Protein AF-A0A4Y1RVA6-F1 (afdb_monomer)

Structure (mmCIF, N/CA/C/O backbone):
data_AF-A0A4Y1RVA6-F1
#
_entry.id   AF-A0A4Y1RVA6-F1
#
loop_
_atom_site.group_PDB
_atom_site.id
_atom_site.type_symbol
_atom_site.label_atom_id
_atom_site.label_alt_id
_atom_site.label_comp_id
_atom_site.label_asym_id
_atom_site.label_entity_id
_atom_site.label_seq_id
_atom_site.pdbx_PDB_ins_code
_atom_site.Cartn_x
_atom_site.Cartn_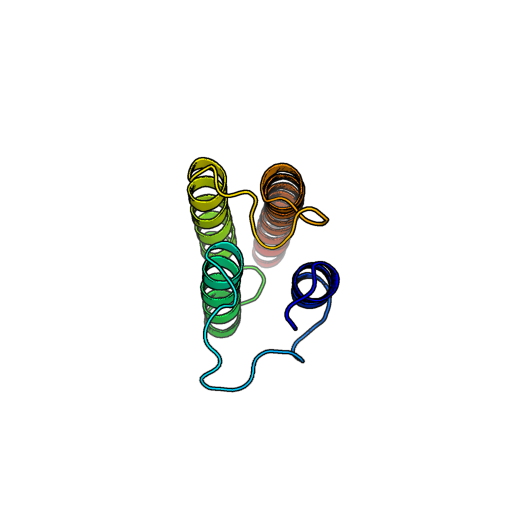y
_atom_site.Cartn_z
_atom_site.occupancy
_atom_site.B_iso_or_equiv
_atom_site.auth_seq_id
_atom_site.auth_comp_id
_atom_site.auth_asym_id
_atom_site.auth_atom_id
_atom_site.pdbx_PDB_model_num
ATOM 1 N N . MET A 1 1 ? -10.726 -16.442 6.979 1.00 33.88 1 MET A N 1
ATOM 2 C CA . MET A 1 1 ? -10.895 -15.220 7.791 1.00 33.88 1 MET A CA 1
ATOM 3 C C . MET A 1 1 ? -9.660 -14.393 7.563 1.00 33.88 1 MET A C 1
ATOM 5 O O . MET A 1 1 ? -8.592 -14.893 7.877 1.00 33.88 1 MET A O 1
ATOM 9 N N . CYS A 1 2 ? -9.777 -13.207 6.968 1.00 44.56 2 CYS A N 1
ATOM 10 C CA . CYS A 1 2 ? -8.627 -12.322 6.917 1.00 44.56 2 CYS A CA 1
ATOM 11 C C . CYS A 1 2 ? -8.320 -11.941 8.395 1.00 44.56 2 CYS A C 1
ATOM 13 O O . CYS A 1 2 ? -9.208 -11.461 9.097 1.00 44.56 2 CYS A O 1
ATOM 15 N N . SER A 1 3 ? -7.108 -12.213 8.888 1.00 35.38 3 SER A N 1
ATOM 16 C CA . SER A 1 3 ? -6.599 -11.870 10.230 1.00 35.38 3 SER A CA 1
ATOM 17 C C . SER A 1 3 ? -5.510 -10.779 10.152 1.00 35.38 3 SER A C 1
ATOM 19 O O . SER A 1 3 ? -4.887 -10.601 9.108 1.00 35.38 3 SER A O 1
ATOM 21 N N . CYS A 1 4 ? -5.271 -10.019 11.235 1.00 40.06 4 CYS A N 1
ATOM 22 C CA . CYS A 1 4 ? -4.179 -9.019 11.307 1.00 40.06 4 CYS A CA 1
ATOM 23 C C . CYS A 1 4 ? -2.825 -9.622 10.897 1.00 40.06 4 CYS A C 1
ATOM 25 O O . CYS A 1 4 ? -1.987 -8.975 10.267 1.00 40.06 4 CYS A O 1
ATOM 27 N N . TRP A 1 5 ? -2.652 -10.908 11.213 1.00 31.94 5 TRP A N 1
ATOM 28 C CA . TRP A 1 5 ? -1.484 -11.689 10.849 1.00 31.94 5 TRP A CA 1
ATOM 29 C C . TRP A 1 5 ? -1.376 -11.922 9.338 1.00 31.94 5 TRP A C 1
ATOM 31 O O . TRP A 1 5 ? -0.258 -11.987 8.840 1.00 31.94 5 TRP A O 1
ATOM 41 N N . ASP A 1 6 ? -2.490 -11.982 8.601 1.00 49.66 6 ASP A N 1
ATOM 42 C CA . ASP A 1 6 ? -2.498 -12.163 7.145 1.00 49.66 6 ASP A CA 1
ATOM 43 C C . ASP A 1 6 ? -2.036 -10.902 6.410 1.00 49.66 6 ASP A C 1
ATOM 45 O O . ASP A 1 6 ? -1.277 -11.022 5.458 1.00 49.66 6 ASP A O 1
ATOM 49 N N . SER A 1 7 ? -2.391 -9.692 6.866 1.00 41.28 7 SER A N 1
ATOM 50 C CA . SER A 1 7 ? -1.888 -8.449 6.246 1.00 41.28 7 SER A CA 1
ATOM 51 C C . SER A 1 7 ? -0.398 -8.221 6.516 1.00 41.28 7 SER A C 1
ATOM 53 O O . SER A 1 7 ? 0.337 -7.831 5.612 1.00 41.28 7 SER A O 1
ATOM 55 N N . VAL A 1 8 ? 0.087 -8.512 7.728 1.00 45.38 8 VAL A N 1
ATOM 56 C CA . VAL A 1 8 ? 1.517 -8.365 8.063 1.00 45.38 8 VAL A CA 1
ATOM 57 C C . VAL A 1 8 ? 2.364 -9.497 7.454 1.00 45.38 8 VAL A C 1
ATOM 59 O O . VAL A 1 8 ? 3.464 -9.235 6.968 1.00 45.38 8 VAL A O 1
ATOM 62 N N . ARG A 1 9 ? 1.859 -10.744 7.388 1.00 47.41 9 ARG A N 1
ATOM 63 C CA . ARG A 1 9 ? 2.520 -11.840 6.646 1.00 47.41 9 ARG A CA 1
ATOM 64 C C . ARG A 1 9 ? 2.549 -11.588 5.142 1.00 47.41 9 ARG A C 1
ATOM 66 O O . ARG A 1 9 ? 3.577 -11.880 4.543 1.00 47.41 9 ARG A O 1
ATOM 73 N N . LYS A 1 10 ? 1.491 -11.019 4.552 1.00 44.44 10 LYS A N 1
ATOM 74 C CA . LYS A 1 10 ? 1.450 -10.667 3.120 1.00 44.44 10 LYS A CA 1
ATOM 75 C C . LYS A 1 10 ? 2.485 -9.606 2.743 1.00 44.44 10 LYS A C 1
ATOM 77 O O . LYS A 1 10 ? 3.064 -9.691 1.670 1.00 44.44 10 LYS A O 1
ATOM 82 N N . VAL A 1 11 ? 2.777 -8.658 3.637 1.00 42.50 11 VAL A N 1
ATOM 83 C CA . VAL A 1 11 ? 3.814 -7.631 3.412 1.00 42.50 11 VAL A CA 1
ATOM 84 C C . VAL A 1 11 ? 5.239 -8.195 3.528 1.00 42.50 11 VAL A C 1
ATOM 86 O O . VAL A 1 11 ? 6.147 -7.701 2.864 1.00 42.50 11 VAL A O 1
ATOM 89 N N . LEU A 1 12 ? 5.458 -9.230 4.348 1.00 41.62 12 LEU A N 1
ATOM 90 C CA . LEU A 1 12 ? 6.796 -9.759 4.657 1.00 41.62 12 LEU A CA 1
ATOM 91 C C . LEU A 1 12 ? 7.133 -11.099 3.979 1.00 41.62 12 LEU A C 1
ATOM 93 O O . LEU A 1 12 ? 8.267 -11.562 4.103 1.00 41.62 12 LEU A O 1
ATOM 97 N N . ARG A 1 13 ? 6.195 -11.740 3.264 1.00 42.47 13 ARG A N 1
ATOM 98 C CA . ARG A 1 13 ? 6.415 -13.056 2.646 1.00 42.47 13 ARG A CA 1
ATOM 99 C C . ARG A 1 13 ? 6.138 -13.046 1.144 1.00 42.47 13 ARG A C 1
ATOM 101 O O . ARG A 1 13 ? 5.037 -12.801 0.668 1.00 42.47 13 ARG A O 1
ATOM 108 N N . SER A 1 14 ? 7.190 -13.356 0.403 1.00 36.69 14 SER A N 1
ATOM 109 C CA . SER A 1 14 ? 7.269 -13.453 -1.048 1.00 36.69 1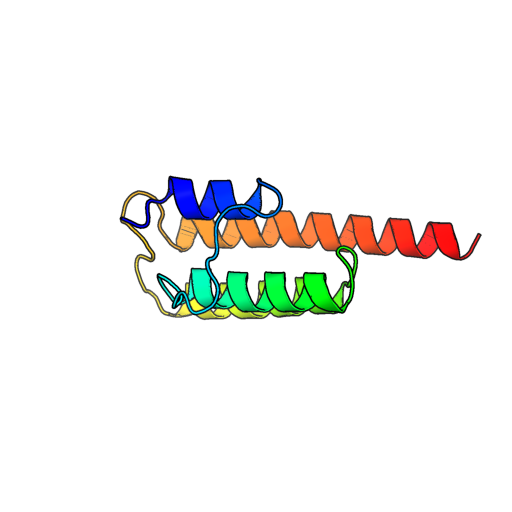4 SER A CA 1
ATOM 110 C C . SER A 1 14 ? 6.209 -14.408 -1.632 1.00 36.69 14 SER A C 1
ATOM 112 O O . SER A 1 14 ? 6.302 -15.617 -1.451 1.00 36.69 14 SER A O 1
ATOM 114 N N . ARG A 1 15 ? 5.252 -13.864 -2.399 1.00 45.06 15 ARG A N 1
ATOM 115 C CA . ARG A 1 15 ? 4.437 -14.543 -3.439 1.00 45.06 15 ARG A CA 1
ATOM 116 C C . ARG A 1 15 ? 3.568 -15.767 -3.059 1.00 45.06 15 ARG A C 1
ATOM 118 O O . ARG A 1 15 ? 3.500 -16.684 -3.875 1.00 45.06 15 ARG A O 1
ATOM 125 N N . VAL A 1 16 ? 2.871 -15.824 -1.918 1.00 42.38 16 VAL A N 1
ATOM 126 C CA . VAL A 1 16 ? 1.991 -16.998 -1.648 1.00 42.38 16 VAL A CA 1
ATOM 127 C C . VAL A 1 16 ? 0.479 -16.720 -1.624 1.00 42.38 16 VAL A C 1
ATOM 129 O O . VAL A 1 16 ? -0.282 -17.617 -1.967 1.00 42.38 16 VAL A O 1
ATOM 132 N N . ASP A 1 17 ? -0.013 -15.506 -1.360 1.00 48.03 17 ASP A N 1
ATOM 133 C CA . ASP A 1 17 ? -1.356 -15.434 -0.745 1.00 48.03 17 ASP A CA 1
ATOM 134 C C . ASP A 1 17 ? -2.473 -14.699 -1.512 1.00 48.03 17 ASP A C 1
ATOM 136 O O . ASP A 1 17 ? -3.462 -14.328 -0.879 1.00 48.03 17 ASP A O 1
ATOM 140 N N . ARG A 1 18 ? -2.372 -14.444 -2.827 1.00 55.19 18 ARG A N 1
ATOM 141 C CA . ARG A 1 18 ? -3.520 -13.886 -3.579 1.00 55.19 18 ARG A CA 1
ATOM 142 C C . ARG A 1 18 ? -3.876 -14.748 -4.783 1.00 55.19 18 ARG A C 1
ATOM 144 O O . ARG A 1 18 ? -3.154 -14.767 -5.779 1.00 55.19 18 ARG A O 1
ATOM 151 N N . LEU A 1 19 ? -5.000 -15.459 -4.689 1.00 57.75 19 LEU A N 1
ATOM 152 C CA . LEU A 1 19 ? -5.528 -16.238 -5.809 1.00 57.75 19 LEU A CA 1
ATOM 153 C C . LEU A 1 19 ? -6.026 -15.290 -6.919 1.00 57.75 19 LEU A C 1
ATOM 155 O O . LEU A 1 19 ? -6.576 -14.222 -6.616 1.00 57.75 19 LEU A O 1
ATOM 159 N N . PRO A 1 20 ? -5.873 -15.648 -8.209 1.00 61.06 20 PRO A N 1
ATOM 160 C CA . PRO A 1 20 ? -6.419 -14.853 -9.304 1.00 61.06 20 PRO A CA 1
ATOM 161 C C . PRO A 1 20 ? -7.926 -14.630 -9.110 1.00 61.06 20 PRO A C 1
ATOM 163 O O . PRO A 1 20 ? -8.693 -15.583 -9.011 1.00 61.06 20 PRO A O 1
ATOM 166 N N . GLY A 1 21 ? -8.352 -13.366 -9.046 1.00 66.12 21 GLY A N 1
ATOM 167 C CA . GLY A 1 21 ? -9.761 -12.995 -8.857 1.00 66.12 21 GLY A CA 1
ATOM 168 C C . GLY A 1 21 ? -10.193 -12.737 -7.408 1.00 66.12 21 GLY A C 1
ATOM 169 O O . GLY A 1 21 ? -11.329 -12.316 -7.194 1.00 66.12 21 GLY A O 1
ATOM 170 N N . GLU A 1 22 ? -9.310 -12.907 -6.420 1.00 69.94 22 GLU A N 1
ATOM 171 C CA . GLU A 1 22 ? -9.621 -12.574 -5.028 1.00 69.94 22 GLU A CA 1
ATOM 172 C C . GLU A 1 22 ? -9.839 -11.057 -4.853 1.00 69.94 22 GLU A C 1
ATOM 174 O O . GLU A 1 22 ? -9.034 -10.220 -5.291 1.00 69.94 22 GLU A O 1
ATOM 179 N N . LYS A 1 23 ? -10.969 -10.693 -4.235 1.00 75.50 23 LYS A N 1
ATOM 180 C C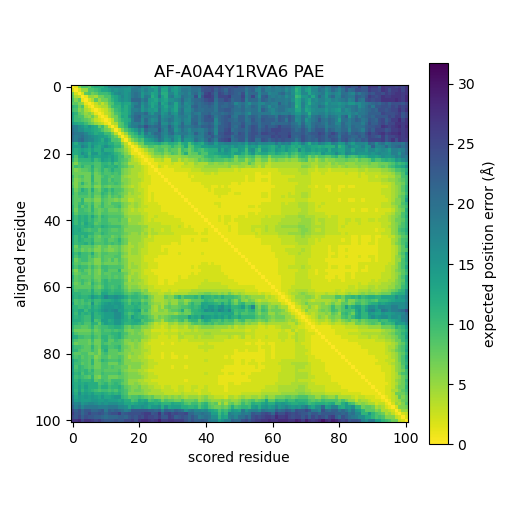A . LYS A 1 23 ? -11.304 -9.299 -3.919 1.00 75.50 23 LYS A CA 1
ATOM 181 C C . LYS A 1 23 ? -10.521 -8.844 -2.680 1.00 75.50 23 LYS A C 1
ATOM 183 O O . LYS A 1 23 ? -10.298 -9.666 -1.795 1.00 75.50 23 LYS A O 1
ATOM 188 N N . PRO A 1 24 ? -10.128 -7.561 -2.589 1.00 77.25 24 PRO A N 1
ATOM 189 C CA . PRO A 1 24 ? -9.480 -7.050 -1.388 1.00 77.25 24 PRO A CA 1
ATOM 190 C C . PRO A 1 24 ? -10.343 -7.224 -0.133 1.00 77.25 24 PRO A C 1
ATOM 192 O O . PRO A 1 24 ? -11.559 -7.033 -0.205 1.00 77.25 24 PRO A O 1
ATOM 195 N N . CYS A 1 25 ? -9.722 -7.560 1.003 1.00 77.75 25 CYS A N 1
ATOM 196 C CA . CYS A 1 25 ? -10.442 -7.716 2.276 1.00 77.75 25 CYS A CA 1
ATOM 197 C C . CYS A 1 25 ? -10.959 -6.365 2.815 1.00 77.75 25 CYS A C 1
ATOM 199 O O . CYS A 1 25 ? -12.013 -6.319 3.445 1.00 77.75 25 CYS A O 1
ATOM 201 N N . ASP A 1 26 ? -10.224 -5.275 2.580 1.00 81.62 26 ASP A N 1
ATOM 202 C CA . ASP A 1 26 ? -10.579 -3.908 2.969 1.00 81.62 26 ASP A CA 1
ATOM 203 C C . ASP A 1 26 ? -9.863 -2.864 2.081 1.00 81.62 26 ASP A C 1
ATOM 205 O O . ASP A 1 26 ? -9.190 -3.208 1.103 1.00 81.62 26 ASP A O 1
ATOM 209 N N . ASP A 1 27 ? -10.011 -1.574 2.403 1.00 88.75 27 ASP A N 1
ATOM 210 C CA . ASP A 1 27 ? -9.405 -0.489 1.618 1.00 88.75 27 ASP A CA 1
ATOM 211 C C . ASP A 1 27 ? -7.867 -0.487 1.708 1.00 88.75 27 ASP A C 1
ATOM 213 O O . ASP A 1 27 ? -7.188 -0.092 0.757 1.00 88.75 27 ASP A O 1
ATOM 217 N N . LEU A 1 28 ? -7.303 -0.943 2.833 1.00 86.12 28 LEU A N 1
ATOM 218 C CA . LEU A 1 28 ? -5.855 -1.057 3.011 1.00 86.12 28 LEU A CA 1
ATOM 219 C C . LEU A 1 28 ? -5.286 -2.182 2.137 1.00 86.12 28 LEU A C 1
ATOM 221 O O . LEU A 1 28 ? -4.311 -1.970 1.417 1.00 86.12 28 LEU A O 1
ATOM 225 N N . ASP A 1 29 ? -5.935 -3.345 2.120 1.00 84.19 29 ASP A N 1
ATOM 226 C CA . ASP A 1 29 ? -5.590 -4.467 1.246 1.00 84.19 29 ASP A CA 1
ATOM 227 C C . ASP A 1 29 ? -5.783 -4.117 -0.239 1.00 84.19 29 ASP A C 1
ATOM 229 O O . ASP A 1 29 ? -5.021 -4.573 -1.096 1.00 84.19 29 ASP A O 1
ATOM 233 N N . ALA A 1 30 ? -6.745 -3.246 -0.568 1.00 88.81 30 ALA A N 1
ATOM 234 C CA . ALA A 1 30 ? -6.896 -2.723 -1.924 1.00 88.81 30 ALA A CA 1
ATOM 235 C C . ALA A 1 30 ? -5.674 -1.889 -2.347 1.00 88.81 30 ALA A C 1
ATOM 237 O O . ALA A 1 30 ? -5.198 -2.026 -3.478 1.00 88.81 30 ALA A O 1
ATOM 238 N N . CYS A 1 31 ? -5.118 -1.076 -1.439 1.00 90.62 31 CYS A N 1
ATOM 239 C CA . CYS A 1 31 ? -3.851 -0.383 -1.673 1.00 90.62 31 CYS A CA 1
ATOM 240 C C . CYS A 1 31 ? -2.686 -1.368 -1.865 1.00 90.62 31 CYS A C 1
ATOM 242 O O . CYS A 1 31 ? -1.890 -1.171 -2.786 1.00 90.62 31 CYS A O 1
ATOM 244 N N . CYS A 1 32 ? -2.600 -2.425 -1.045 1.00 87.31 32 CYS A N 1
ATOM 245 C CA . CYS A 1 32 ? -1.560 -3.455 -1.162 1.00 87.31 32 CYS A CA 1
ATOM 246 C C . CYS A 1 32 ? -1.619 -4.155 -2.522 1.00 87.31 32 CYS A C 1
ATOM 248 O O . CYS A 1 32 ? -0.614 -4.226 -3.217 1.00 87.31 32 CYS A O 1
ATOM 250 N N . LYS A 1 33 ? -2.811 -4.563 -2.972 1.00 83.62 33 LYS A N 1
ATOM 251 C CA . LYS A 1 33 ? -2.986 -5.188 -4.290 1.00 83.62 33 LYS A CA 1
ATOM 252 C C . LYS A 1 33 ? -2.467 -4.300 -5.428 1.00 83.62 33 LYS A C 1
ATOM 254 O O . LYS A 1 33 ? -1.781 -4.775 -6.327 1.00 83.62 33 LYS A O 1
ATOM 259 N N . ILE A 1 34 ? -2.781 -3.003 -5.392 1.00 90.25 34 ILE A N 1
ATOM 260 C CA . ILE A 1 34 ? -2.310 -2.044 -6.405 1.00 90.25 34 ILE A CA 1
ATOM 261 C C . ILE A 1 34 ? -0.781 -1.915 -6.374 1.00 90.25 34 ILE A C 1
ATOM 263 O O . ILE A 1 34 ? -0.166 -1.730 -7.427 1.00 90.25 34 ILE A O 1
ATOM 267 N N . HIS A 1 35 ? -0.174 -1.967 -5.186 1.00 89.94 35 HIS A N 1
ATOM 268 C CA . HIS A 1 35 ? 1.278 -1.931 -5.015 1.00 89.94 35 HIS A CA 1
ATOM 269 C C . HIS A 1 35 ? 1.939 -3.199 -5.559 1.00 89.94 35 HIS A C 1
ATOM 271 O O . HIS A 1 35 ? 2.815 -3.069 -6.413 1.00 89.94 35 HIS A O 1
ATOM 277 N N . ASP A 1 36 ? 1.450 -4.379 -5.174 1.00 85.12 36 ASP A N 1
ATOM 278 C CA . ASP A 1 36 ? 1.923 -5.684 -5.650 1.00 85.12 36 ASP A CA 1
ATOM 279 C C . ASP A 1 36 ? 1.870 -5.772 -7.184 1.00 85.12 36 ASP A C 1
ATOM 281 O O . ASP A 1 36 ? 2.864 -6.102 -7.836 1.00 85.12 36 ASP A O 1
ATOM 285 N N . ASP A 1 37 ? 0.738 -5.383 -7.785 1.00 87.75 37 ASP A N 1
ATOM 286 C CA . ASP A 1 37 ? 0.566 -5.339 -9.242 1.00 87.75 37 ASP A CA 1
ATOM 287 C C . ASP A 1 37 ? 1.539 -4.347 -9.909 1.00 87.75 37 ASP A C 1
ATOM 289 O O . ASP A 1 37 ? 1.972 -4.553 -11.047 1.00 87.75 37 ASP A O 1
ATOM 293 N N . CYS A 1 38 ? 1.872 -3.245 -9.228 1.00 92.12 38 CYS A N 1
ATOM 294 C CA . CYS A 1 38 ? 2.800 -2.231 -9.724 1.00 92.12 38 CYS A CA 1
ATOM 295 C C . CYS A 1 38 ? 4.238 -2.756 -9.730 1.00 92.12 38 CYS A C 1
ATOM 297 O O . CYS A 1 38 ? 4.885 -2.721 -10.777 1.00 92.12 38 CYS A O 1
ATOM 299 N N . VAL A 1 39 ? 4.720 -3.285 -8.601 1.00 89.12 39 VAL A N 1
ATOM 300 C CA . VAL A 1 39 ? 6.094 -3.802 -8.481 1.00 89.12 39 VAL A CA 1
ATOM 301 C C . VAL A 1 39 ? 6.296 -5.092 -9.272 1.00 89.12 39 VAL A C 1
ATOM 303 O O . VAL A 1 39 ? 7.373 -5.304 -9.822 1.00 89.12 39 VAL A O 1
ATOM 306 N N . GLY A 1 40 ? 5.250 -5.909 -9.433 1.00 86.88 40 GLY A N 1
ATOM 307 C CA . GLY A 1 40 ? 5.279 -7.078 -10.311 1.00 86.88 40 GLY A CA 1
ATOM 308 C C . GLY A 1 40 ? 5.483 -6.719 -11.787 1.00 86.88 40 GLY A C 1
ATOM 309 O O . GLY A 1 40 ? 6.089 -7.491 -12.524 1.00 86.88 40 GLY A O 1
ATOM 310 N N . LYS A 1 41 ? 5.017 -5.537 -12.219 1.00 93.50 41 LYS A N 1
ATOM 311 C CA . LYS A 1 41 ? 5.162 -5.049 -13.604 1.00 93.50 41 LYS A CA 1
ATOM 312 C C . LYS A 1 41 ? 6.388 -4.164 -13.820 1.00 93.50 41 LYS A C 1
ATOM 314 O O . LYS A 1 41 ? 6.949 -4.181 -14.909 1.00 93.50 41 LYS A O 1
ATOM 319 N N . LYS A 1 42 ? 6.759 -3.350 -12.830 1.00 92.56 42 LYS A N 1
ATOM 320 C CA . LYS A 1 42 ? 7.801 -2.314 -12.959 1.00 92.56 42 LYS A CA 1
ATOM 321 C C . LYS A 1 42 ? 9.113 -2.643 -12.252 1.00 92.56 42 LYS A C 1
ATOM 323 O O . LYS A 1 42 ? 10.114 -1.991 -12.520 1.00 92.56 42 LYS A O 1
ATOM 328 N N . GLY A 1 43 ? 9.112 -3.645 -11.378 1.00 91.06 43 GLY A N 1
ATOM 329 C CA . GLY A 1 43 ? 10.245 -4.002 -10.533 1.00 91.06 43 GLY A CA 1
ATOM 330 C C . GLY A 1 43 ? 10.064 -3.564 -9.079 1.00 91.06 43 GLY A C 1
ATOM 331 O O . GLY A 1 43 ? 9.363 -2.600 -8.768 1.00 91.06 43 GLY A O 1
ATOM 332 N N . MET A 1 44 ? 10.730 -4.291 -8.178 1.00 88.25 44 MET A N 1
ATOM 333 C CA . MET A 1 44 ? 10.633 -4.107 -6.722 1.00 88.25 44 MET A CA 1
ATOM 334 C C . MET A 1 44 ? 11.274 -2.811 -6.211 1.00 88.25 44 MET A C 1
ATOM 336 O O . MET A 1 44 ? 11.034 -2.452 -5.066 1.00 88.25 44 MET A O 1
ATOM 340 N N . THR A 1 45 ? 12.078 -2.134 -7.035 1.00 92.44 45 THR A N 1
ATOM 341 C CA . THR A 1 45 ? 12.777 -0.879 -6.708 1.00 92.44 45 THR A CA 1
ATOM 342 C C . THR A 1 45 ? 12.141 0.351 -7.371 1.00 92.44 45 THR A C 1
ATOM 344 O O . THR A 1 45 ? 12.716 1.441 -7.367 1.00 92.44 45 THR A O 1
ATOM 347 N N . ASP A 1 46 ? 10.959 0.213 -7.984 1.00 94.88 46 ASP A N 1
ATOM 348 C CA . ASP A 1 46 ? 10.271 1.349 -8.601 1.00 94.88 46 ASP A CA 1
ATOM 349 C C . ASP A 1 46 ? 9.735 2.306 -7.518 1.00 94.88 46 ASP A C 1
ATOM 351 O O . ASP A 1 46 ? 8.725 2.062 -6.850 1.00 94.88 46 ASP A O 1
ATOM 355 N N . ILE A 1 47 ? 10.406 3.451 -7.376 1.00 96.31 47 ILE A N 1
ATOM 356 C CA . ILE A 1 47 ? 10.071 4.500 -6.399 1.00 96.31 47 ILE A CA 1
ATOM 357 C C . ILE A 1 47 ? 8.630 5.006 -6.581 1.00 96.31 47 ILE A C 1
ATOM 359 O O . ILE A 1 47 ? 7.957 5.325 -5.597 1.00 96.31 47 ILE A O 1
ATOM 363 N N . LYS A 1 48 ? 8.111 5.055 -7.818 1.00 96.94 48 LYS A N 1
ATOM 364 C CA . LYS A 1 48 ? 6.745 5.537 -8.079 1.00 96.94 48 LYS A CA 1
ATOM 365 C C . LYS A 1 48 ? 5.703 4.564 -7.524 1.00 96.94 48 LYS A C 1
ATOM 367 O O . LYS A 1 48 ? 4.660 5.021 -7.054 1.00 96.94 48 LYS A O 1
ATOM 372 N N . CYS A 1 49 ? 5.963 3.254 -7.542 1.00 94.81 49 CYS A N 1
ATOM 373 C CA . CYS A 1 49 ? 5.102 2.265 -6.894 1.00 94.81 49 CYS A CA 1
ATOM 374 C C . CYS A 1 49 ? 5.029 2.503 -5.377 1.00 94.81 49 CYS A C 1
ATOM 376 O O . CYS A 1 49 ? 3.927 2.548 -4.824 1.00 94.81 49 CYS A O 1
ATOM 378 N N . HIS A 1 50 ? 6.168 2.728 -4.716 1.00 95.19 50 HIS A N 1
ATOM 379 C CA . HIS A 1 50 ? 6.218 2.976 -3.27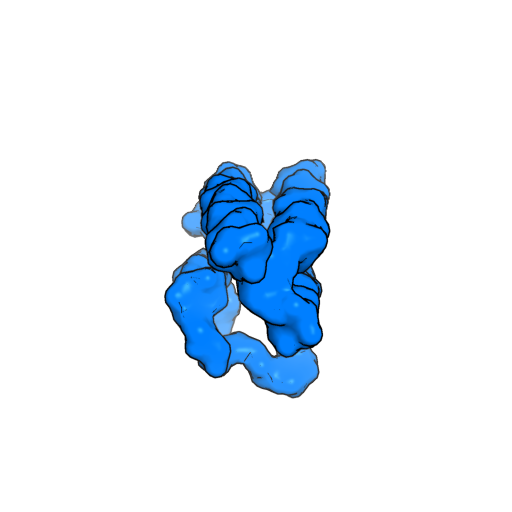0 1.00 95.19 50 HIS A CA 1
ATOM 380 C C . HIS A 1 50 ? 5.540 4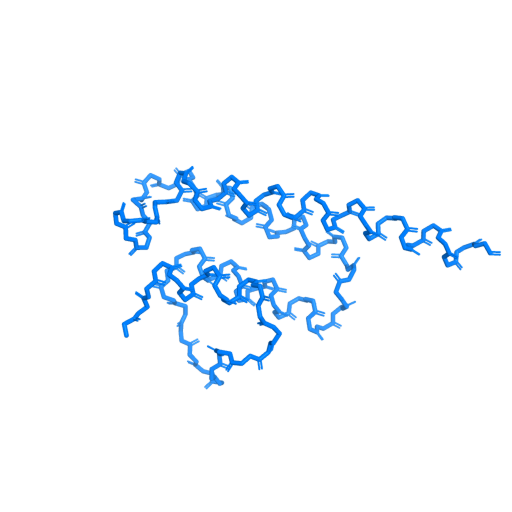.295 -2.864 1.00 95.19 50 HIS A C 1
ATOM 382 O O . HIS A 1 50 ? 4.734 4.314 -1.932 1.00 95.19 50 HIS A O 1
ATOM 388 N N . GLU A 1 51 ? 5.779 5.390 -3.594 1.00 97.75 51 GLU A N 1
ATOM 389 C CA . GLU A 1 51 ? 5.138 6.686 -3.314 1.00 97.75 51 GLU A CA 1
ATOM 390 C C . GLU A 1 51 ? 3.618 6.659 -3.543 1.00 97.75 51 GLU A C 1
ATOM 392 O O . GLU A 1 51 ? 2.831 7.197 -2.749 1.00 97.75 51 GLU A O 1
ATOM 397 N N . LYS A 1 52 ? 3.165 5.967 -4.598 1.00 97.50 52 LYS A N 1
ATOM 398 C CA . LYS A 1 52 ? 1.732 5.754 -4.842 1.00 97.50 52 LYS A CA 1
ATOM 399 C C . LYS A 1 52 ? 1.090 4.956 -3.708 1.00 97.50 52 LYS A C 1
ATOM 401 O O . LYS A 1 52 ? -0.007 5.309 -3.270 1.00 97.50 52 LYS A O 1
ATOM 406 N N . PHE A 1 53 ? 1.767 3.919 -3.215 1.00 95.56 53 PHE A N 1
ATOM 407 C CA . PHE A 1 53 ? 1.275 3.122 -2.095 1.00 95.56 53 PHE A CA 1
ATOM 408 C C . PHE A 1 53 ? 1.175 3.957 -0.812 1.00 95.56 53 PHE A C 1
ATOM 410 O O . PHE A 1 53 ? 0.090 4.017 -0.232 1.00 95.56 53 PHE A O 1
ATOM 417 N N . LYS A 1 54 ? 2.222 4.719 -0.450 1.00 96.69 54 LYS A N 1
ATOM 418 C CA . LYS A 1 54 ? 2.195 5.686 0.670 1.00 96.69 54 LYS A CA 1
ATOM 419 C C . LYS A 1 54 ? 1.001 6.637 0.589 1.00 96.69 54 LYS A C 1
ATOM 421 O O . LYS A 1 54 ? 0.311 6.868 1.581 1.00 96.69 54 LYS A O 1
ATOM 426 N N . THR A 1 55 ? 0.740 7.189 -0.594 1.00 97.62 55 THR A N 1
ATOM 427 C CA . THR A 1 55 ? -0.385 8.109 -0.817 1.00 97.62 55 THR A CA 1
ATOM 428 C C . THR A 1 55 ? -1.734 7.418 -0.615 1.00 97.62 55 THR A C 1
ATOM 430 O O . THR A 1 55 ? -2.648 8.008 -0.039 1.00 97.62 55 THR A O 1
ATOM 433 N N . CYS A 1 56 ? -1.863 6.171 -1.072 1.00 96.25 56 CYS A N 1
ATOM 434 C CA . CYS A 1 56 ? -3.075 5.369 -0.928 1.00 96.25 56 CYS A CA 1
ATOM 435 C C . CYS A 1 56 ? -3.389 5.095 0.549 1.00 96.25 56 CYS A C 1
ATOM 437 O O . CYS A 1 56 ? -4.448 5.488 1.039 1.00 96.25 56 CYS A O 1
ATOM 439 N N . ILE A 1 57 ? -2.437 4.526 1.292 1.00 92.44 57 ILE A N 1
ATOM 440 C CA . ILE A 1 57 ? -2.660 4.121 2.687 1.00 92.44 57 ILE A CA 1
ATOM 441 C C . ILE A 1 57 ? -2.879 5.319 3.622 1.00 92.44 57 ILE A C 1
ATOM 443 O O . ILE A 1 57 ? -3.692 5.241 4.539 1.00 92.44 57 ILE A O 1
ATOM 447 N N . LYS A 1 58 ? -2.263 6.478 3.338 1.00 94.94 58 LYS A N 1
ATOM 448 C CA . LYS A 1 58 ? -2.536 7.733 4.065 1.00 94.94 58 LYS A CA 1
ATOM 449 C C . LYS A 1 58 ? -3.962 8.247 3.847 1.00 94.94 58 LYS A C 1
ATOM 451 O O . LYS A 1 58 ? -4.526 8.869 4.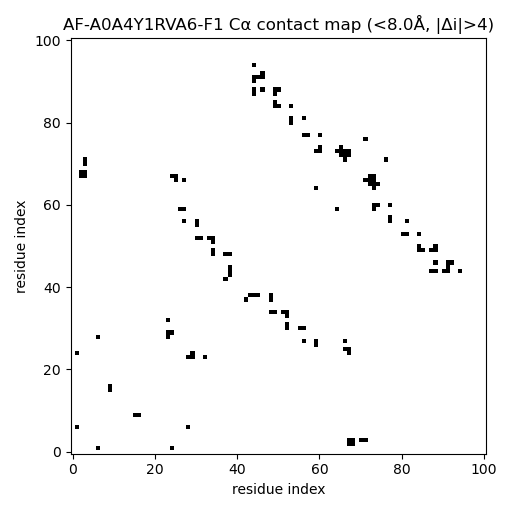744 1.00 94.94 58 LYS A O 1
ATOM 456 N N . LYS A 1 59 ? -4.562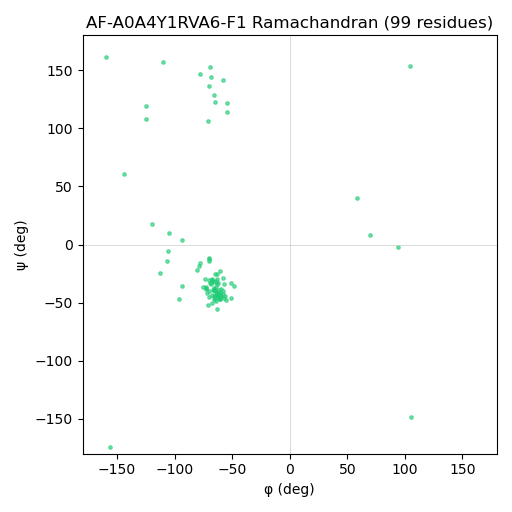 8.018 2.673 1.00 94.81 59 LYS A N 1
ATOM 457 C CA . LYS A 1 59 ? -5.981 8.344 2.435 1.00 94.81 59 LYS A CA 1
ATOM 458 C C . LYS A 1 59 ? -6.896 7.387 3.192 1.00 94.81 59 LYS A C 1
ATOM 460 O O . LYS A 1 59 ? -7.858 7.844 3.798 1.00 94.81 59 LYS A O 1
ATOM 465 N N . VAL A 1 60 ? -6.561 6.097 3.203 1.00 91.31 60 VAL A N 1
ATOM 466 C CA . VAL A 1 60 ? -7.298 5.078 3.964 1.00 91.31 60 VAL A CA 1
ATOM 467 C C . VAL A 1 60 ? -7.286 5.399 5.459 1.00 91.31 60 VAL A C 1
ATOM 469 O O . VAL A 1 60 ? -8.343 5.408 6.080 1.00 91.31 60 VAL A O 1
ATOM 472 N N . GLN A 1 61 ? -6.139 5.783 6.020 1.00 90.56 61 GLN A N 1
ATOM 473 C CA . GLN A 1 61 ? -6.037 6.205 7.422 1.00 90.56 61 GLN A CA 1
ATOM 474 C C . GLN A 1 61 ? -6.959 7.389 7.757 1.00 90.56 61 GLN A C 1
ATOM 476 O O . GLN A 1 61 ? -7.602 7.403 8.801 1.00 90.56 61 GLN A O 1
ATOM 481 N N . LYS A 1 62 ? -7.080 8.367 6.850 1.00 91.69 62 LYS A N 1
ATOM 482 C CA . LYS A 1 62 ? -7.957 9.538 7.028 1.00 91.69 62 LYS A CA 1
ATOM 483 C C . LYS A 1 62 ? -9.451 9.215 6.962 1.00 91.69 62 LYS A C 1
ATOM 485 O O . LYS A 1 62 ? -10.254 10.077 7.298 1.00 91.69 62 LYS A O 1
ATOM 490 N N . SER A 1 63 ? -9.836 8.013 6.530 1.00 87.06 63 SER A N 1
ATOM 491 C CA . SER A 1 63 ? -11.247 7.615 6.462 1.00 87.06 63 SER A CA 1
ATOM 492 C C . SER A 1 63 ? -11.895 7.412 7.837 1.00 87.06 63 SER A C 1
ATOM 494 O O . SER A 1 63 ? -13.114 7.294 7.908 1.00 87.06 63 SER A O 1
ATOM 496 N N . GLY A 1 64 ? -11.104 7.350 8.918 1.00 78.94 64 GLY A N 1
ATOM 497 C CA . GLY A 1 64 ? -11.607 7.155 10.283 1.00 78.94 64 GLY A CA 1
ATOM 498 C C . GLY A 1 64 ? -12.172 5.756 10.549 1.00 78.94 64 GLY A C 1
ATOM 499 O O . GLY A 1 64 ? -12.775 5.520 11.593 1.00 78.94 64 GLY A O 1
ATOM 500 N N . LYS A 1 65 ? -12.001 4.814 9.613 1.00 82.69 65 L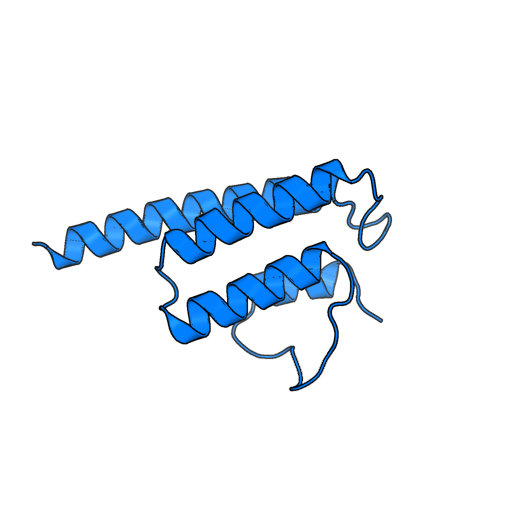YS A N 1
ATOM 501 C CA . LYS A 1 65 ? -12.344 3.409 9.831 1.00 82.69 65 LYS A CA 1
ATOM 502 C C . LYS A 1 65 ? -11.356 2.809 10.830 1.00 82.69 65 LYS A C 1
ATOM 504 O O . LYS A 1 65 ? -10.151 2.976 10.663 1.00 82.69 65 LYS A O 1
ATOM 509 N N . VAL A 1 66 ? -11.874 2.031 11.786 1.00 77.75 66 VAL A N 1
ATOM 510 C CA . VAL A 1 66 ? -11.076 1.210 12.724 1.00 77.75 66 VAL A CA 1
ATOM 511 C C . VAL A 1 66 ? -10.030 0.398 11.964 1.00 77.75 66 VAL A C 1
ATOM 513 O O . VAL A 1 66 ? -8.911 0.213 12.420 1.00 77.75 66 VAL A O 1
ATOM 516 N N . GLY A 1 67 ? -10.392 -0.053 10.769 1.00 73.56 67 GLY A N 1
ATOM 517 C CA . GLY A 1 67 ? -9.561 -0.851 9.901 1.00 73.56 67 GLY A CA 1
ATOM 518 C C . GLY A 1 67 ? -10.021 -2.290 9.895 1.00 73.56 67 GLY A C 1
ATOM 519 O O . GLY A 1 67 ? -11.209 -2.578 10.023 1.00 73.56 67 GLY A O 1
ATOM 520 N N . PHE A 1 68 ? -9.071 -3.191 9.725 1.00 65.25 68 PHE A N 1
ATOM 521 C CA . PHE A 1 68 ? -9.352 -4.593 9.481 1.00 65.25 68 PHE A CA 1
ATOM 522 C C . PHE A 1 68 ? -9.874 -5.341 10.718 1.00 65.25 68 PHE A C 1
ATOM 524 O O . PHE A 1 68 ? -10.717 -6.230 10.628 1.00 65.25 68 PHE A O 1
ATOM 531 N N . SER A 1 69 ? -9.355 -4.996 11.897 1.00 68.44 69 SER A N 1
ATOM 532 C CA . SER A 1 69 ? -9.814 -5.516 13.186 1.00 68.44 69 SER A CA 1
ATOM 533 C C . SER A 1 69 ? -9.375 -4.574 14.302 1.00 68.44 69 SER A C 1
ATOM 535 O O . SER A 1 69 ? -8.406 -3.837 14.137 1.00 68.44 69 SER A O 1
ATOM 537 N N . GLN A 1 70 ? -10.008 -4.669 15.470 1.00 69.62 70 GLN A N 1
ATOM 538 C CA . GLN A 1 70 ? -9.568 -3.944 16.673 1.00 69.62 70 GLN A CA 1
ATOM 539 C C . GLN A 1 70 ? -8.141 -4.326 17.115 1.00 69.62 70 GLN A C 1
ATOM 541 O O . GLN A 1 70 ? -7.470 -3.556 17.787 1.00 69.62 70 GLN A O 1
ATOM 546 N N . GLN A 1 71 ? -7.655 -5.506 16.717 1.00 67.94 71 GLN A N 1
ATOM 547 C CA . GLN A 1 71 ? -6.288 -5.965 16.993 1.00 67.94 71 GLN A CA 1
ATOM 548 C C . GLN A 1 71 ? -5.249 -5.320 16.061 1.00 67.94 71 GLN A C 1
ATOM 550 O O . GLN A 1 71 ? -4.053 -5.406 16.316 1.00 67.94 71 GLN A O 1
ATOM 555 N N . CYS A 1 72 ? -5.702 -4.719 14.960 1.00 68.00 72 CYS A N 1
ATOM 556 C CA . CYS A 1 72 ? -4.876 -4.228 13.862 1.00 68.00 72 CYS A CA 1
ATOM 557 C C . CYS A 1 72 ? -5.469 -2.942 13.290 1.00 68.00 72 CYS A C 1
ATOM 559 O O . CYS A 1 72 ? -5.906 -2.918 12.130 1.00 68.00 72 CYS A O 1
ATOM 561 N N . PRO A 1 73 ? -5.581 -1.888 14.107 1.00 82.75 73 PRO A N 1
ATOM 562 C CA . PRO A 1 73 ? -6.237 -0.697 13.639 1.00 82.75 73 PRO A CA 1
ATOM 563 C C . PRO A 1 73 ? -5.390 -0.014 12.566 1.00 82.75 73 PRO A C 1
ATOM 565 O O . PRO A 1 73 ? -4.156 -0.122 12.548 1.00 82.75 73 PRO A O 1
ATOM 568 N N . TYR A 1 74 ? -6.041 0.727 11.673 1.00 86.88 74 TYR A N 1
ATOM 569 C CA . TYR A 1 74 ? -5.325 1.517 10.669 1.00 86.88 74 TYR A CA 1
ATOM 570 C C . TYR A 1 74 ? -4.367 2.528 11.303 1.00 86.88 74 TYR A C 1
ATOM 572 O O . TYR A 1 74 ? -3.321 2.811 10.718 1.00 86.88 74 TYR A O 1
ATOM 580 N N . GLU A 1 75 ? -4.660 3.013 12.513 1.00 87.06 75 GLU A N 1
ATOM 581 C CA . GLU A 1 75 ? -3.759 3.899 13.256 1.00 87.06 75 GLU A CA 1
ATOM 582 C C . GLU A 1 75 ? -2.422 3.247 13.617 1.00 87.06 75 GLU A C 1
ATOM 584 O O . GLU A 1 75 ? -1.435 3.958 13.764 1.00 87.06 75 GLU A O 1
ATOM 589 N N . THR A 1 76 ? -2.358 1.918 13.723 1.00 85.31 76 THR A N 1
ATOM 590 C CA . THR A 1 76 ? -1.104 1.192 13.963 1.00 85.31 76 THR A CA 1
ATOM 591 C C . THR A 1 76 ? -0.495 0.689 12.658 1.00 85.31 76 THR A C 1
ATOM 593 O O . THR A 1 76 ? 0.693 0.886 12.413 1.00 85.31 76 THR A O 1
ATOM 596 N N . ALA A 1 77 ? -1.300 0.077 11.786 1.00 84.62 77 ALA A N 1
ATOM 597 C CA . ALA A 1 77 ? -0.799 -0.557 10.569 1.00 84.62 77 ALA A CA 1
ATOM 598 C C . ALA A 1 77 ? -0.249 0.455 9.551 1.00 84.62 77 ALA A C 1
ATOM 600 O O . ALA A 1 77 ? 0.822 0.240 8.978 1.00 84.62 77 ALA A O 1
ATOM 601 N N . VAL A 1 78 ? -0.953 1.573 9.328 1.00 89.69 78 VAL A N 1
ATOM 602 C CA . VAL A 1 78 ? -0.565 2.543 8.294 1.00 89.69 78 VAL A CA 1
ATOM 603 C C . VAL A 1 78 ? 0.775 3.218 8.609 1.00 89.69 78 VAL A C 1
ATOM 605 O O . VAL A 1 78 ? 1.617 3.244 7.709 1.00 89.69 78 VAL A O 1
ATOM 608 N N . PRO A 1 79 ? 1.050 3.719 9.832 1.00 91.31 79 PRO A N 1
ATOM 609 C CA . PRO A 1 79 ? 2.360 4.293 10.147 1.00 91.31 79 PRO A CA 1
ATOM 610 C C . PRO A 1 79 ? 3.523 3.322 9.931 1.00 91.31 79 PRO A C 1
ATOM 612 O O . PRO A 1 79 ? 4.526 3.707 9.331 1.00 91.31 79 PRO A O 1
ATOM 615 N N . THR A 1 80 ? 3.381 2.058 10.343 1.00 87.75 80 THR A N 1
ATOM 616 C CA . THR A 1 80 ? 4.409 1.029 10.122 1.00 87.75 80 THR A CA 1
ATOM 617 C C . THR A 1 80 ? 4.642 0.774 8.633 1.00 87.75 80 THR A C 1
ATOM 619 O O . THR A 1 80 ? 5.787 0.714 8.185 1.00 87.75 80 THR A O 1
ATOM 622 N N . MET A 1 81 ? 3.576 0.680 7.834 1.00 88.69 81 MET A N 1
ATOM 623 C CA . MET A 1 81 ? 3.699 0.508 6.383 1.00 88.69 81 MET A CA 1
ATOM 624 C C . MET A 1 81 ? 4.345 1.725 5.706 1.00 88.69 81 MET A C 1
ATOM 626 O O . MET A 1 81 ? 5.169 1.549 4.812 1.00 88.69 81 MET A O 1
ATOM 630 N N . VAL A 1 82 ? 4.029 2.953 6.139 1.00 92.88 82 VAL A N 1
ATOM 631 C CA . VAL A 1 82 ? 4.681 4.174 5.630 1.00 92.88 82 VAL A CA 1
ATOM 632 C C . VAL A 1 82 ? 6.186 4.136 5.902 1.00 92.88 82 VAL A C 1
ATOM 634 O O . VAL A 1 82 ? 6.956 4.357 4.972 1.00 92.88 82 VAL A O 1
ATOM 637 N N . GLN A 1 83 ? 6.602 3.780 7.122 1.00 92.88 83 GLN A N 1
ATOM 638 C CA . GLN A 1 83 ? 8.022 3.646 7.472 1.00 92.88 83 GLN A CA 1
ATOM 639 C C . GLN A 1 83 ? 8.733 2.595 6.609 1.00 92.88 83 GLN A C 1
ATOM 641 O O . GLN A 1 83 ? 9.817 2.852 6.086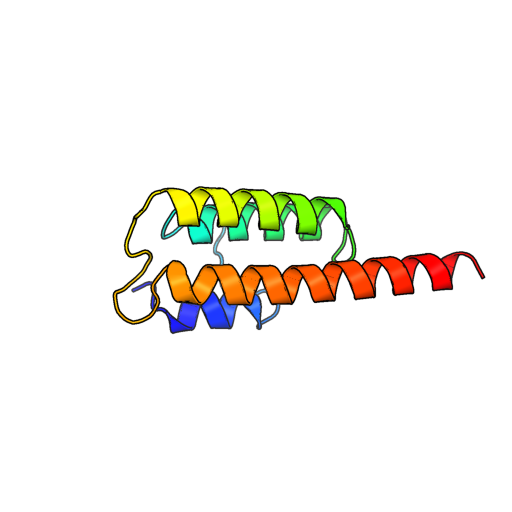 1.00 92.88 83 GLN A O 1
ATOM 646 N N . GLY A 1 84 ? 8.110 1.429 6.407 1.00 89.94 84 GLY A N 1
ATOM 647 C CA . GLY A 1 84 ? 8.653 0.391 5.528 1.00 89.94 84 GLY A CA 1
ATOM 648 C C . GLY A 1 84 ? 8.840 0.874 4.086 1.00 89.94 84 GLY A C 1
ATOM 649 O O . GLY A 1 84 ? 9.841 0.553 3.448 1.00 89.94 84 GLY A O 1
ATOM 650 N N . MET A 1 85 ? 7.916 1.693 3.580 1.00 92.56 85 MET A N 1
ATOM 651 C CA . MET A 1 85 ? 8.034 2.277 2.243 1.00 92.56 85 MET A CA 1
ATOM 652 C C . MET A 1 85 ? 9.091 3.370 2.149 1.00 92.56 85 MET A C 1
ATOM 654 O O . MET A 1 85 ? 9.779 3.437 1.136 1.00 92.56 85 MET A O 1
ATOM 658 N N . ASP A 1 86 ? 9.246 4.203 3.177 1.00 95.50 86 ASP A N 1
ATOM 659 C CA . ASP A 1 86 ? 10.314 5.207 3.220 1.00 95.50 86 ASP A CA 1
ATOM 660 C C . ASP A 1 86 ? 11.694 4.532 3.162 1.00 95.50 86 ASP A C 1
ATOM 662 O O . ASP A 1 86 ? 12.556 4.944 2.382 1.00 95.50 86 ASP A O 1
ATOM 666 N N . LEU A 1 87 ? 11.869 3.421 3.888 1.00 95.00 87 LEU A N 1
ATOM 667 C CA . LEU A 1 87 ? 13.074 2.597 3.798 1.00 95.00 87 LEU A CA 1
ATOM 668 C C . LEU A 1 87 ? 13.248 1.974 2.402 1.00 95.00 87 LEU A C 1
ATOM 670 O O . LEU A 1 87 ? 14.344 2.014 1.845 1.00 95.00 87 LEU A O 1
ATOM 674 N N . ALA A 1 88 ? 12.180 1.430 1.809 1.00 91.81 88 ALA A N 1
ATOM 675 C CA . ALA A 1 88 ? 12.230 0.853 0.463 1.00 91.81 88 ALA A CA 1
ATOM 676 C C . ALA A 1 88 ? 12.614 1.892 -0.606 1.00 91.81 88 ALA A C 1
ATOM 678 O O . ALA A 1 88 ? 13.403 1.591 -1.502 1.00 91.81 88 ALA A O 1
ATOM 679 N N . ILE A 1 89 ? 12.112 3.125 -0.500 1.00 95.12 89 ILE A N 1
ATOM 680 C CA . ILE A 1 89 ? 12.465 4.234 -1.397 1.00 95.12 89 ILE A CA 1
ATOM 681 C C . ILE A 1 89 ? 13.937 4.605 -1.240 1.00 95.12 89 ILE A C 1
ATOM 683 O O . ILE A 1 89 ? 14.638 4.710 -2.245 1.00 95.12 89 ILE A O 1
ATOM 687 N N . MET A 1 90 ? 14.417 4.748 -0.002 1.00 95.38 90 MET A N 1
ATOM 688 C CA . MET A 1 90 ? 15.825 5.043 0.274 1.00 95.38 90 MET A CA 1
ATOM 689 C C . MET A 1 90 ? 16.749 3.976 -0.334 1.00 95.38 90 MET A C 1
ATOM 691 O O . MET A 1 90 ? 17.716 4.300 -1.023 1.00 95.38 90 MET A O 1
ATOM 695 N N . LEU A 1 91 ? 16.420 2.694 -0.146 1.00 94.12 91 LEU A N 1
ATOM 696 C CA . LEU A 1 91 ? 17.175 1.578 -0.725 1.00 94.12 91 LEU A CA 1
ATOM 697 C C . LEU A 1 91 ? 17.100 1.554 -2.257 1.00 94.12 91 LEU A C 1
ATOM 699 O O . LEU A 1 91 ? 18.096 1.268 -2.919 1.00 94.12 91 LEU A O 1
ATOM 703 N N . SER A 1 92 ? 15.944 1.893 -2.830 1.00 92.56 92 SER A N 1
ATOM 704 C CA . SER A 1 92 ? 15.761 1.985 -4.282 1.00 92.56 92 SER A CA 1
ATOM 705 C C . SER A 1 92 ? 16.624 3.089 -4.895 1.00 92.56 92 SER A C 1
ATOM 707 O O . SER A 1 92 ? 17.274 2.869 -5.915 1.00 92.56 92 SER A O 1
ATOM 709 N N . GLN A 1 93 ? 16.688 4.259 -4.254 1.00 93.12 93 GLN A N 1
ATOM 710 C CA . GLN A 1 93 ? 17.563 5.360 -4.665 1.00 93.12 93 GLN A CA 1
ATOM 711 C C . GLN A 1 93 ? 19.038 4.955 -4.602 1.00 93.12 93 GLN A C 1
ATOM 713 O O . GLN A 1 93 ? 19.765 5.173 -5.568 1.00 93.12 93 GLN A O 1
ATOM 718 N N . PHE A 1 94 ? 19.455 4.301 -3.513 1.00 91.81 94 PHE A N 1
ATOM 719 C CA . PHE A 1 94 ? 20.823 3.806 -3.362 1.00 91.81 94 PHE A CA 1
ATOM 720 C C . PHE A 1 94 ? 21.191 2.767 -4.438 1.00 91.81 94 PHE A C 1
ATOM 722 O O . PHE A 1 94 ? 22.269 2.827 -5.033 1.00 91.81 94 PHE A O 1
ATOM 729 N N . SER A 1 95 ? 20.280 1.838 -4.740 1.00 82.25 95 SER A N 1
ATOM 730 C CA . SER A 1 95 ? 20.477 0.848 -5.803 1.00 82.25 95 SER A CA 1
ATOM 731 C C . SER A 1 95 ? 20.605 1.499 -7.181 1.00 82.25 95 SER A C 1
ATOM 733 O O . SER A 1 95 ? 21.463 1.091 -7.960 1.00 82.25 95 SER A O 1
ATOM 735 N N . ASN A 1 96 ? 19.788 2.514 -7.478 1.00 76.12 96 ASN A N 1
ATOM 736 C CA . ASN A 1 96 ? 19.864 3.242 -8.745 1.00 76.12 96 ASN A CA 1
ATOM 737 C C . ASN A 1 96 ? 21.178 4.026 -8.863 1.00 76.12 96 ASN A C 1
ATOM 739 O O . ASN A 1 96 ? 21.800 3.997 -9.916 1.00 76.12 96 ASN A O 1
ATOM 743 N N . SER A 1 97 ? 21.661 4.643 -7.778 1.00 75.06 97 SER A N 1
ATOM 744 C CA . SER A 1 97 ? 22.961 5.332 -7.793 1.00 75.06 97 SER A CA 1
ATOM 745 C C . SER A 1 97 ? 24.157 4.399 -8.004 1.00 75.06 97 SER A C 1
ATOM 747 O O . SER A 1 97 ? 25.179 4.839 -8.513 1.00 75.06 97 SER A O 1
ATOM 749 N N . LYS A 1 98 ? 24.044 3.112 -7.643 1.00 65.38 98 LYS A N 1
ATOM 750 C CA . LYS A 1 98 ? 25.102 2.112 -7.866 1.00 65.38 98 LYS A CA 1
ATOM 751 C C . LYS A 1 98 ? 25.125 1.569 -9.303 1.00 65.38 98 LYS A C 1
ATOM 753 O O . LYS A 1 98 ? 26.145 1.040 -9.715 1.00 65.38 98 LYS A O 1
ATOM 758 N N . LEU A 1 99 ? 24.018 1.666 -10.043 1.00 57.88 99 LEU A N 1
ATOM 759 C CA . LEU A 1 99 ? 23.946 1.277 -11.461 1.00 57.88 99 LEU A CA 1
ATOM 760 C C . LEU A 1 99 ? 24.550 2.331 -12.406 1.00 57.88 99 LEU A C 1
ATOM 762 O O . LEU A 1 99 ? 24.860 2.002 -13.544 1.00 57.88 99 LEU A O 1
ATOM 766 N N . GLU A 1 100 ? 24.712 3.571 -11.939 1.00 54.25 100 GLU A N 1
ATOM 767 C CA . GLU A 1 100 ? 25.278 4.700 -12.698 1.00 54.25 100 GLU A CA 1
ATOM 768 C C . GLU A 1 100 ? 26.801 4.880 -12.475 1.00 54.25 100 GLU A C 1
ATOM 770 O O . GLU A 1 100 ? 27.377 5.844 -12.980 1.00 54.25 100 GLU A O 1
ATOM 775 N N . LEU A 1 101 ? 27.455 3.981 -11.719 1.00 45.97 101 LEU A N 1
ATOM 776 C CA . LEU A 1 101 ? 28.900 3.973 -11.428 1.00 45.97 101 LEU A CA 1
ATOM 777 C C . LEU A 1 101 ? 29.574 2.738 -12.039 1.00 45.97 101 LEU A C 1
ATOM 779 O O . LEU A 1 101 ? 30.673 2.901 -12.613 1.00 45.97 101 LEU A O 1
#

Radius of gyration: 14.15 Å; Cα contacts (8 Å, |Δi|>4): 73; chains: 1; bounding box: 41×26×31 Å

Secondary structure (DSSP, 8-state):
---HHHHHHHHHSTT-S--TTPPPSSHHHHHHHHHHHHHHHH-TT-HHHHHHHHHHHHHHHTT---EEETTEEHHHHHHHHHHHHHHHHHHHHHHHHHHT-

Foldseek 3Di:
DDDLCNVVCVVVDPDDDDDVPDDQLDQLSVLVVQLCVCCVVPNQLPLVSLVSSLVSLVVVLVVPDLPNDVVRGSVPPNVVSNVVSVVSNVVSVVVVVVVVD

pLDDT: mean 77.54, std 19.41, range [31.94, 97.75]

Sequence (101 aa):
MCSCWDSVRKVLRSRVDRLPGEKPCDDLDACCKIHDDCVGKKGMTDIKCHEKFKTCIKKVQKSGKVGFSQQCPYETAVPTMVQGMDLAIMLSQFSNSKLEL

InterPro domains:
  IPR033113 Phospholipase A2, histidine active site [PS00118] (31-38)
  IPR036444 Phospholipase A2 domain superfamily [G3DSA:1.20.90.10] (15-99)
  IPR036444 Phospholipase A2 domain superfamily [SSF48619] (23-97)

Organism: Prunus dulcis (NCBI:txid3755)

Mean predicted aligned error: 7.99 Å

Solvent-accessible surface area (backbone atoms only — not comparable to full-atom values): 5975 Å² total; per-residue (Å²): 129,96,46,67,64,51,62,56,46,60,76,75,46,90,92,79,88,75,63,96,86,67,75,62,91,46,73,60,46,43,34,47,52,56,30,53,59,38,28,75,72,69,38,90,58,41,52,67,39,44,55,52,33,47,56,43,39,55,52,51,51,70,66,71,57,64,55,89,38,92,93,38,26,28,86,59,51,41,58,54,53,43,52,54,36,55,52,50,38,56,51,26,53,54,54,54,60,60,74,78,108